Protein AF-A0A6B2UGB1-F1 (afdb_monomer_lite)

Foldseek 3Di:
DDQDADPVRDGDPPPDDDPVLQVVLQVVQVVVVFWDDDPQWIWHFQDDPPDGQDIDIGNHNDDDDPVRRVVVNVVSPVVNVVSVVVLVVLVVLQVLVQVLVQCCVPCCPPCVPVSCVSLVVSQARPVADKDKDKAADDPVCLVVVQVVLSVVVVVADGNWHWYQDPRIIIIIGGDDPPPDDD

Structure (mmCIF, N/CA/C/O backbone):
data_AF-A0A6B2UGB1-F1
#
_entry.id   AF-A0A6B2UGB1-F1
#
loop_
_atom_site.group_PDB
_atom_site.id
_atom_site.type_symbol
_atom_site.label_atom_id
_atom_site.label_alt_id
_atom_site.label_comp_id
_atom_site.label_asym_id
_atom_site.label_entity_id
_atom_site.label_seq_id
_atom_site.pdbx_PDB_ins_code
_atom_site.Cartn_x
_atom_site.Cartn_y
_atom_site.Cartn_z
_atom_site.occupancy
_atom_site.B_iso_or_equiv
_atom_site.auth_seq_id
_atom_site.auth_comp_id
_atom_site.auth_asym_id
_atom_site.auth_atom_id
_atom_site.pdbx_PDB_model_num
ATOM 1 N N . PRO A 1 1 ? -3.555 0.839 -7.986 1.00 40.84 1 PRO A N 1
ATOM 2 C CA . PRO A 1 1 ? -4.067 1.145 -9.349 1.00 40.84 1 PRO A CA 1
ATOM 3 C C . PRO A 1 1 ? -2.927 1.580 -10.287 1.00 40.84 1 PRO A C 1
ATOM 5 O O . PRO A 1 1 ? -2.003 2.244 -9.828 1.00 40.84 1 PRO A O 1
ATOM 8 N N . LEU A 1 2 ? -2.975 1.212 -11.574 1.00 40.72 2 LEU A N 1
ATOM 9 C CA . LEU A 1 2 ? -2.006 1.679 -12.576 1.00 40.72 2 LEU A CA 1
ATOM 10 C C . LEU A 1 2 ? -2.404 3.077 -13.072 1.00 40.72 2 LEU A C 1
ATOM 12 O O . LEU A 1 2 ? -3.340 3.214 -13.854 1.00 40.72 2 LEU A O 1
ATOM 16 N N . ALA A 1 3 ? -1.695 4.112 -12.623 1.00 50.69 3 ALA A N 1
ATOM 17 C CA . ALA A 1 3 ? -1.870 5.473 -13.125 1.00 50.69 3 ALA A CA 1
ATOM 18 C C . ALA A 1 3 ? -1.067 5.658 -14.423 1.00 50.69 3 ALA A C 1
ATOM 20 O O . ALA A 1 3 ? 0.139 5.899 -14.389 1.00 50.69 3 ALA A O 1
ATOM 21 N N . ALA A 1 4 ? -1.731 5.516 -15.570 1.00 53.06 4 ALA A N 1
ATOM 22 C CA . ALA A 1 4 ? -1.132 5.746 -16.879 1.00 53.06 4 ALA A CA 1
ATOM 23 C C . ALA A 1 4 ? -1.444 7.176 -17.357 1.00 53.06 4 ALA A C 1
ATOM 25 O O . ALA A 1 4 ? -2.607 7.561 -17.469 1.00 53.06 4 ALA A O 1
ATOM 26 N N . VAL A 1 5 ? -0.398 7.963 -17.617 1.00 53.81 5 VAL A N 1
ATOM 27 C CA . VAL A 1 5 ? -0.481 9.408 -17.892 1.00 53.81 5 VAL A CA 1
ATOM 28 C C . VAL A 1 5 ? -0.078 9.683 -19.342 1.00 53.81 5 VAL A C 1
ATOM 30 O O . VAL A 1 5 ? 0.957 9.203 -19.808 1.00 53.81 5 VAL A O 1
ATOM 33 N N . ARG A 1 6 ? -0.906 10.438 -20.068 1.00 51.50 6 ARG A N 1
ATOM 34 C CA . ARG A 1 6 ? -0.640 10.910 -21.436 1.00 51.50 6 ARG A CA 1
ATOM 35 C C . ARG A 1 6 ? 0.410 12.028 -21.439 1.00 51.50 6 ARG A C 1
ATOM 37 O O . ARG A 1 6 ? 0.649 12.676 -20.426 1.00 51.50 6 ARG A O 1
ATOM 44 N N . HIS A 1 7 ? 0.976 12.336 -22.608 1.00 51.94 7 HIS A N 1
ATOM 45 C CA . HIS A 1 7 ? 1.856 13.505 -22.780 1.00 51.94 7 HIS A CA 1
ATOM 46 C C . HIS A 1 7 ? 1.128 14.846 -22.512 1.00 51.94 7 HIS A C 1
ATOM 48 O O . HIS A 1 7 ? 1.761 15.845 -22.187 1.00 51.94 7 HIS A O 1
ATOM 54 N N . ASP A 1 8 ? -0.203 14.868 -22.615 1.00 51.66 8 ASP A N 1
ATOM 55 C CA . ASP A 1 8 ? -1.069 16.000 -22.246 1.00 51.66 8 ASP A CA 1
ATOM 56 C C . ASP A 1 8 ? -1.522 15.981 -20.768 1.00 51.66 8 ASP A C 1
ATOM 58 O O . ASP A 1 8 ? -2.338 16.801 -20.359 1.00 51.66 8 ASP A O 1
ATOM 62 N N . GLY A 1 9 ? -1.004 15.056 -19.950 1.00 47.69 9 GLY A N 1
ATOM 63 C CA . GLY A 1 9 ? -1.377 14.893 -18.541 1.00 47.69 9 GLY A CA 1
ATOM 64 C C . GLY A 1 9 ? -2.701 14.156 -18.307 1.00 47.69 9 GLY A C 1
ATOM 65 O O . GLY A 1 9 ? -2.980 13.770 -17.172 1.00 47.69 9 GLY A O 1
ATOM 66 N N . GLY A 1 10 ? -3.500 13.909 -19.351 1.00 41.28 10 GLY A N 1
ATOM 67 C CA . GLY A 1 10 ? -4.762 13.182 -19.240 1.00 41.28 10 GLY A CA 1
ATOM 68 C C . GLY A 1 10 ? -4.585 11.697 -18.881 1.00 41.28 10 GLY A C 1
ATOM 69 O O . GLY A 1 10 ? -3.525 11.111 -19.135 1.00 41.28 10 GLY A O 1
ATOM 70 N N . PRO A 1 11 ? -5.619 11.046 -18.319 1.00 47.09 11 PRO A N 1
ATOM 71 C CA . PRO A 1 11 ? -5.591 9.613 -18.053 1.00 47.09 11 PRO A CA 1
ATOM 72 C C . PRO A 1 11 ? -5.563 8.806 -19.360 1.00 47.09 11 PRO A C 1
ATOM 74 O O . PRO A 1 11 ? -6.315 9.073 -20.299 1.00 47.09 11 PRO A O 1
ATOM 77 N N . VAL A 1 12 ? -4.715 7.779 -19.413 1.00 49.81 12 VAL A N 1
ATOM 78 C CA . VAL A 1 12 ? -4.805 6.704 -20.411 1.00 49.81 12 VAL A CA 1
ATOM 79 C C . VAL A 1 12 ? -5.698 5.603 -19.839 1.00 49.81 12 VAL A C 1
ATOM 81 O O . VAL A 1 12 ? -5.441 5.120 -18.736 1.00 49.81 12 VAL A O 1
ATOM 84 N N . ALA A 1 13 ? -6.698 5.152 -20.599 1.00 46.62 13 ALA A N 1
ATOM 85 C CA . ALA A 1 13 ? -7.368 3.885 -20.313 1.00 46.62 13 ALA A CA 1
ATOM 86 C C . ALA A 1 13 ? -6.340 2.746 -20.437 1.00 46.62 13 ALA A C 1
ATOM 88 O O . ALA A 1 13 ? -5.831 2.469 -21.523 1.00 46.62 13 ALA A O 1
ATOM 89 N N . ALA A 1 14 ? -5.963 2.144 -19.308 1.00 51.59 14 ALA A N 1
ATOM 90 C CA . ALA A 1 14 ? -4.892 1.153 -19.231 1.00 51.59 14 ALA A CA 1
ATOM 91 C C . ALA A 1 14 ? -5.369 -0.238 -19.697 1.00 51.59 14 ALA A C 1
ATOM 93 O O . ALA A 1 14 ? -5.426 -1.178 -18.904 1.00 51.59 14 ALA A O 1
ATOM 94 N N . ASP A 1 15 ? -5.719 -0.358 -20.980 1.00 50.94 15 ASP A N 1
ATOM 95 C CA . ASP A 1 15 ? -6.280 -1.579 -21.566 1.00 50.94 15 ASP A CA 1
ATOM 96 C C . ASP A 1 15 ? -5.350 -2.796 -21.418 1.00 50.94 15 ASP A C 1
ATOM 98 O O . ASP A 1 15 ? -4.288 -2.900 -22.041 1.00 50.94 15 ASP A O 1
ATOM 102 N N . SER A 1 16 ? -5.805 -3.735 -20.583 1.00 60.06 16 SER A N 1
ATOM 103 C CA . SER A 1 16 ? -5.505 -5.174 -20.600 1.00 60.06 16 SER A CA 1
ATOM 104 C C . SER A 1 16 ? -4.044 -5.606 -20.822 1.00 60.06 16 SER A C 1
ATOM 106 O O . SER A 1 16 ? -3.783 -6.604 -21.496 1.00 60.06 16 SER A O 1
ATOM 108 N N . MET A 1 17 ? -3.065 -4.916 -20.233 1.00 67.44 17 MET A N 1
ATOM 109 C CA . MET A 1 17 ? -1.709 -5.468 -20.116 1.00 67.44 17 MET A CA 1
ATOM 110 C C . MET A 1 17 ? -1.677 -6.564 -19.037 1.00 67.44 17 MET A C 1
ATOM 112 O O . MET A 1 17 ? -1.865 -6.269 -17.859 1.00 67.44 17 MET A O 1
ATOM 116 N N . ASP A 1 18 ? -1.422 -7.820 -19.436 1.00 83.19 18 ASP A N 1
ATOM 117 C CA . ASP A 1 18 ? -1.340 -8.978 -18.526 1.00 83.19 18 ASP A CA 1
ATOM 118 C C . ASP A 1 18 ? -0.364 -8.699 -17.368 1.00 83.19 18 ASP A C 1
ATOM 120 O O . ASP A 1 18 ? 0.818 -8.403 -17.577 1.00 83.19 18 ASP A O 1
ATOM 124 N N . ALA A 1 19 ? -0.860 -8.825 -16.135 1.00 81.88 19 ALA A N 1
ATOM 125 C CA . ALA A 1 19 ? -0.087 -8.606 -14.919 1.00 81.88 19 ALA A CA 1
ATOM 126 C C . ALA A 1 19 ? 1.173 -9.491 -14.847 1.00 81.88 19 ALA A C 1
ATOM 128 O O . ALA A 1 19 ? 2.212 -9.035 -14.374 1.00 81.88 19 ALA A O 1
ATOM 129 N N . ARG A 1 20 ? 1.133 -10.723 -15.372 1.00 86.06 20 ARG A N 1
ATOM 130 C CA . ARG A 1 20 ? 2.297 -11.626 -15.430 1.00 86.06 20 ARG A CA 1
ATOM 131 C C . ARG A 1 20 ? 3.342 -11.141 -16.428 1.00 86.06 20 ARG A C 1
ATOM 133 O O . ARG A 1 20 ? 4.533 -11.221 -16.143 1.00 86.06 20 ARG A O 1
ATOM 140 N N . TRP A 1 21 ? 2.910 -10.607 -17.574 1.00 89.12 21 TRP A N 1
ATOM 141 C CA . TRP A 1 21 ? 3.810 -9.997 -18.559 1.00 89.12 21 TRP A CA 1
ATOM 142 C C . TRP A 1 21 ? 4.501 -8.763 -17.970 1.00 89.12 21 TRP A C 1
ATOM 144 O O . TRP A 1 21 ? 5.712 -8.604 -18.118 1.00 89.12 21 TRP A O 1
ATOM 154 N N . LEU A 1 22 ? 3.740 -7.933 -17.246 1.00 89.81 22 LEU A N 1
ATOM 155 C CA . LEU A 1 22 ? 4.253 -6.777 -16.512 1.00 89.81 22 LEU A CA 1
ATOM 156 C C . LEU A 1 22 ? 5.304 -7.185 -15.473 1.00 89.81 22 LEU A C 1
ATOM 158 O O . LEU A 1 22 ? 6.406 -6.640 -15.487 1.00 89.81 22 LEU A O 1
ATOM 162 N N . VAL A 1 23 ? 4.993 -8.161 -14.615 1.00 90.12 23 VAL A N 1
ATOM 163 C CA . VAL A 1 23 ? 5.916 -8.665 -13.582 1.00 90.12 23 VAL A CA 1
ATOM 164 C C . VAL A 1 23 ? 7.185 -9.256 -14.203 1.00 90.12 23 VAL A C 1
ATOM 166 O O . VAL A 1 23 ? 8.279 -8.907 -13.769 1.00 90.12 23 VAL A O 1
ATOM 169 N N . ALA A 1 24 ? 7.071 -10.075 -15.253 1.00 92.31 24 ALA A N 1
ATOM 170 C CA . ALA A 1 24 ? 8.232 -10.660 -15.927 1.00 92.31 24 ALA A CA 1
ATOM 171 C C . ALA A 1 24 ? 9.147 -9.594 -16.562 1.00 92.31 24 ALA A C 1
ATOM 173 O O . ALA A 1 24 ? 10.366 -9.663 -16.427 1.00 92.31 24 ALA A O 1
ATOM 174 N N . ALA A 1 25 ? 8.576 -8.574 -17.213 1.00 93.44 25 ALA A N 1
ATOM 175 C CA . ALA A 1 25 ? 9.357 -7.489 -17.811 1.00 93.44 25 ALA A CA 1
ATOM 176 C C . ALA A 1 25 ? 9.954 -6.528 -16.760 1.00 93.44 25 ALA A C 1
ATOM 178 O O . ALA A 1 25 ? 11.015 -5.939 -16.978 1.00 93.44 25 ALA A O 1
ATOM 179 N N . ALA A 1 26 ? 9.304 -6.380 -15.602 1.00 94.06 26 ALA A N 1
ATOM 180 C CA . ALA A 1 26 ? 9.869 -5.667 -14.461 1.00 94.06 26 ALA A CA 1
ATOM 181 C C . ALA A 1 26 ? 11.034 -6.439 -13.821 1.00 94.06 26 ALA A C 1
ATOM 183 O O . ALA A 1 26 ? 12.017 -5.819 -13.423 1.00 94.06 26 ALA A O 1
ATOM 184 N N . ASP A 1 27 ? 10.977 -7.772 -13.767 1.00 95.12 27 ASP A N 1
ATOM 185 C CA . ASP A 1 27 ? 12.090 -8.584 -13.266 1.00 95.12 27 ASP A CA 1
ATOM 186 C C . ASP A 1 27 ? 13.302 -8.576 -14.216 1.00 95.12 27 ASP A C 1
ATOM 188 O O . ASP A 1 27 ? 14.447 -8.459 -13.777 1.00 95.12 27 ASP A O 1
ATOM 192 N N . GLU A 1 28 ? 13.052 -8.577 -15.528 1.00 95.25 28 GLU A N 1
ATOM 193 C CA . GLU A 1 28 ? 14.068 -8.340 -16.562 1.00 95.25 28 GLU A CA 1
ATOM 194 C C . GLU A 1 28 ? 14.751 -6.969 -16.359 1.00 95.25 28 GLU A C 1
ATOM 196 O O . GLU A 1 28 ? 15.979 -6.883 -16.296 1.00 95.25 28 GLU A O 1
ATOM 201 N N . SER A 1 29 ? 13.964 -5.903 -16.150 1.00 95.69 29 SER A N 1
ATOM 202 C CA . SER A 1 29 ? 14.467 -4.554 -15.841 1.00 95.69 29 SER A CA 1
ATOM 203 C C . SER A 1 29 ? 15.262 -4.489 -14.529 1.00 95.69 29 SER A C 1
ATOM 205 O O . SER A 1 29 ? 16.337 -3.882 -14.491 1.00 95.69 29 SER A O 1
ATOM 207 N N . ARG A 1 30 ? 14.774 -5.146 -13.467 1.00 94.56 30 ARG A N 1
ATOM 208 C CA . ARG A 1 30 ? 15.436 -5.260 -12.156 1.00 94.56 30 ARG A CA 1
ATOM 209 C C . ARG A 1 30 ? 16.792 -5.951 -12.279 1.00 94.56 30 ARG A C 1
ATOM 211 O O . ARG A 1 30 ? 17.793 -5.425 -11.798 1.00 94.56 30 ARG A O 1
ATOM 218 N N . THR A 1 31 ? 16.827 -7.095 -12.957 1.00 95.50 31 THR A N 1
ATOM 219 C CA . THR A 1 31 ? 18.035 -7.909 -13.148 1.00 95.50 31 THR A CA 1
ATOM 220 C C . THR A 1 31 ? 19.070 -7.175 -14.001 1.00 95.50 31 THR A C 1
ATOM 222 O O . THR A 1 31 ? 20.247 -7.129 -13.644 1.00 95.50 31 THR A O 1
ATOM 225 N N . ALA A 1 32 ? 18.634 -6.519 -15.080 1.00 94.25 32 ALA A N 1
ATOM 226 C CA . ALA A 1 32 ? 19.498 -5.714 -15.941 1.00 94.25 32 ALA A CA 1
ATOM 227 C C . ALA A 1 32 ? 19.880 -4.339 -15.342 1.00 94.25 32 ALA A C 1
ATOM 229 O O . ALA A 1 32 ? 20.737 -3.653 -15.902 1.00 94.25 32 ALA A O 1
ATOM 230 N N . LYS A 1 33 ? 19.254 -3.929 -14.225 1.00 92.81 33 LYS A N 1
ATOM 231 C CA . LYS A 1 33 ? 19.427 -2.632 -13.533 1.00 92.81 33 LYS A CA 1
ATOM 232 C C . LYS A 1 33 ? 19.238 -1.408 -14.444 1.00 92.81 33 LYS A C 1
ATOM 234 O O . LYS A 1 33 ? 19.924 -0.399 -14.294 1.00 92.81 33 LYS A O 1
ATOM 239 N N . ARG A 1 34 ? 18.325 -1.512 -15.414 1.00 94.31 34 ARG A N 1
ATOM 240 C CA . ARG A 1 34 ? 18.084 -0.514 -16.473 1.00 94.31 34 ARG A CA 1
ATOM 241 C C . ARG A 1 34 ? 16.671 -0.634 -17.041 1.00 94.31 34 ARG A C 1
ATOM 243 O O . ARG A 1 34 ? 15.996 -1.640 -16.817 1.00 94.31 34 ARG A O 1
ATOM 250 N N . ALA A 1 35 ? 16.246 0.337 -17.842 1.00 95.12 35 ALA A N 1
ATOM 251 C CA . ALA A 1 35 ? 15.037 0.183 -18.643 1.00 95.12 35 ALA A CA 1
ATOM 252 C C . ALA A 1 35 ? 15.278 -0.788 -19.816 1.00 95.12 35 ALA A C 1
ATOM 254 O O . ALA A 1 35 ? 16.320 -0.722 -20.480 1.00 95.12 35 ALA A O 1
ATOM 255 N N . VAL A 1 36 ? 14.309 -1.669 -20.082 1.00 94.75 36 VAL A N 1
ATOM 256 C CA . VAL A 1 36 ? 14.390 -2.730 -21.107 1.00 94.75 36 VAL A CA 1
ATOM 257 C C . VAL A 1 36 ? 13.274 -2.605 -22.158 1.00 94.75 36 VAL A C 1
ATOM 259 O O . VAL A 1 36 ? 12.148 -2.233 -21.810 1.00 94.75 36 VAL A O 1
ATOM 262 N N . PRO A 1 37 ? 13.548 -2.892 -23.446 1.00 92.81 37 PRO A N 1
ATOM 263 C CA . PRO A 1 37 ? 12.541 -2.868 -24.501 1.00 92.81 37 PRO A CA 1
ATOM 264 C C . PRO A 1 37 ? 11.755 -4.188 -24.546 1.00 92.81 37 PRO A C 1
ATOM 266 O O . PRO A 1 37 ? 12.308 -5.246 -24.835 1.00 92.81 37 PRO A O 1
ATOM 269 N N . ARG A 1 38 ? 10.436 -4.136 -24.334 1.00 88.50 38 ARG A N 1
ATOM 270 C CA . ARG A 1 38 ? 9.559 -5.316 -24.346 1.00 88.50 38 ARG A CA 1
ATOM 271 C C . ARG A 1 38 ? 8.273 -5.035 -25.121 1.00 88.50 38 ARG A C 1
ATOM 273 O O . ARG A 1 38 ? 7.487 -4.171 -24.750 1.00 88.50 38 ARG A O 1
ATOM 280 N N . GLY A 1 39 ? 8.037 -5.773 -26.210 1.00 84.25 39 GLY A N 1
ATOM 281 C CA . GLY A 1 39 ? 6.765 -5.734 -26.953 1.00 84.25 39 GLY A CA 1
ATOM 282 C C . GLY A 1 39 ? 6.363 -4.347 -27.481 1.00 84.25 39 GLY A C 1
ATOM 283 O O . GLY A 1 39 ? 5.206 -3.954 -27.341 1.00 84.25 39 GLY A O 1
ATOM 284 N N . GLY A 1 40 ? 7.316 -3.583 -28.032 1.00 86.12 40 GLY A N 1
ATOM 285 C CA . GLY A 1 40 ? 7.075 -2.225 -28.547 1.00 86.12 40 GLY A CA 1
ATOM 286 C C . GLY A 1 40 ? 6.855 -1.1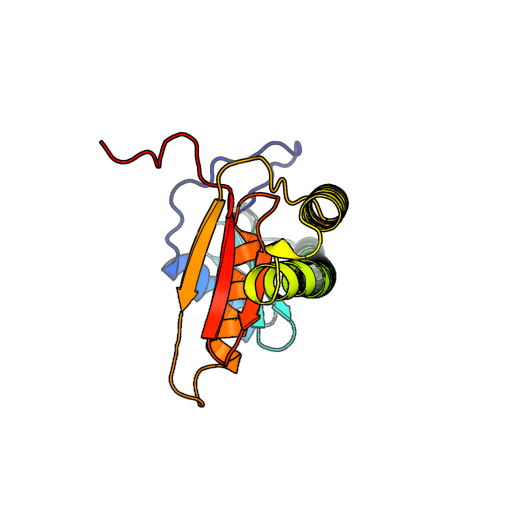55 -27.467 1.00 86.12 40 GLY A C 1
ATOM 287 O O . GLY A 1 40 ? 6.294 -0.099 -27.762 1.00 86.12 40 GLY A O 1
ATOM 288 N N . ARG A 1 41 ? 7.263 -1.445 -26.227 1.00 90.75 41 ARG A N 1
ATOM 289 C CA . ARG A 1 41 ? 7.243 -0.561 -25.054 1.00 90.75 41 ARG A CA 1
ATOM 290 C C . ARG A 1 41 ? 8.605 -0.605 -24.361 1.00 90.75 41 ARG A C 1
ATOM 292 O O . ARG A 1 41 ? 9.366 -1.550 -24.560 1.00 90.75 41 ARG A O 1
ATOM 299 N N . TRP A 1 42 ? 8.877 0.369 -23.503 1.00 93.88 42 TRP A N 1
ATOM 300 C CA . TRP A 1 42 ? 10.019 0.365 -22.589 1.00 93.88 42 TRP A CA 1
ATOM 301 C C . TRP A 1 42 ? 9.538 0.225 -21.147 1.00 93.88 42 TRP A C 1
ATOM 303 O O . TRP A 1 42 ? 8.612 0.921 -20.732 1.00 93.88 42 TRP A O 1
ATOM 313 N N . ILE A 1 43 ? 10.159 -0.686 -20.401 1.00 95.06 43 ILE A N 1
ATOM 314 C CA . ILE A 1 43 ? 9.774 -1.058 -19.037 1.00 95.06 43 ILE A CA 1
ATOM 315 C C . ILE A 1 43 ? 10.901 -0.677 -18.082 1.00 95.06 43 ILE A C 1
ATOM 317 O O . ILE A 1 43 ? 12.055 -1.029 -18.326 1.00 95.06 43 ILE A O 1
ATOM 321 N N . CYS A 1 44 ? 10.568 0.032 -17.005 1.00 96.12 44 CYS A N 1
ATOM 322 C CA . CYS A 1 44 ? 11.479 0.332 -15.903 1.00 96.12 44 CYS A CA 1
ATOM 323 C C . CYS A 1 44 ? 10.854 -0.134 -14.584 1.00 96.12 44 CYS A C 1
ATOM 325 O O . CYS A 1 44 ? 9.767 0.316 -14.213 1.00 96.12 44 CYS A O 1
ATOM 327 N N . ALA A 1 45 ? 11.539 -1.021 -13.865 1.00 96.25 45 ALA A N 1
ATOM 328 C CA . ALA A 1 45 ? 11.184 -1.356 -12.492 1.00 96.25 45 ALA A CA 1
ATOM 329 C C . ALA A 1 45 ? 11.474 -0.164 -11.565 1.00 96.25 45 ALA A C 1
ATOM 331 O O . ALA A 1 45 ? 12.553 0.425 -11.625 1.00 96.25 45 ALA A O 1
ATOM 332 N N . VAL A 1 46 ? 10.521 0.183 -10.700 1.00 95.44 46 VAL A N 1
ATOM 333 C CA . VAL A 1 46 ? 10.686 1.206 -9.660 1.00 95.44 46 VAL A CA 1
ATOM 334 C C . VAL A 1 46 ? 10.901 0.489 -8.334 1.00 95.44 46 VAL A C 1
ATOM 336 O O . VAL A 1 46 ? 9.996 -0.180 -7.834 1.00 95.44 46 VAL A O 1
ATOM 339 N N . LEU A 1 47 ? 12.114 0.594 -7.789 1.00 91.12 47 LEU A N 1
ATOM 340 C CA . LEU A 1 47 ? 12.586 -0.226 -6.672 1.00 91.12 47 LEU A CA 1
ATOM 341 C C . LEU A 1 47 ? 12.912 0.610 -5.429 1.00 91.12 47 LEU A C 1
ATOM 343 O O . LEU A 1 47 ? 13.437 1.717 -5.537 1.00 91.12 47 LEU A O 1
ATOM 347 N N . ALA A 1 48 ? 12.697 0.020 -4.255 1.00 85.81 48 ALA A N 1
ATOM 348 C CA . ALA A 1 48 ? 13.264 0.452 -2.981 1.00 85.81 48 ALA A CA 1
ATOM 349 C C . ALA A 1 48 ? 14.092 -0.692 -2.382 1.00 85.81 48 ALA A C 1
ATOM 351 O O . ALA A 1 48 ? 13.557 -1.647 -1.819 1.00 85.81 48 ALA A O 1
ATOM 352 N N . GLY A 1 49 ? 15.414 -0.633 -2.558 1.00 85.19 49 GLY A N 1
ATOM 353 C CA . GLY A 1 49 ? 16.295 -1.756 -2.237 1.00 85.19 49 GLY A CA 1
ATOM 354 C C . GLY A 1 49 ? 15.958 -2.976 -3.101 1.00 85.19 49 GLY A C 1
ATOM 355 O O . GLY A 1 49 ? 16.311 -3.009 -4.276 1.00 85.19 49 GLY A O 1
ATOM 356 N N . GLN A 1 50 ? 15.266 -3.959 -2.518 1.00 84.06 50 GLN A N 1
ATOM 357 C CA . GLN A 1 50 ? 14.760 -5.152 -3.215 1.00 84.06 50 GLN A CA 1
ATOM 358 C C . GLN A 1 50 ? 13.236 -5.136 -3.448 1.00 84.06 50 GLN A C 1
ATOM 360 O O . GLN A 1 50 ? 12.727 -5.977 -4.190 1.00 84.06 50 GLN A O 1
ATOM 365 N N . GLU A 1 51 ? 12.498 -4.205 -2.832 1.00 87.31 51 GLU A N 1
ATOM 366 C CA . GLU A 1 51 ? 11.040 -4.116 -2.956 1.00 87.31 51 GLU A CA 1
ATOM 367 C C . GLU A 1 51 ? 10.643 -3.433 -4.275 1.00 87.31 51 GLU A C 1
ATOM 369 O O . GLU A 1 51 ? 11.099 -2.330 -4.576 1.00 87.31 51 GLU A O 1
ATOM 374 N N . LEU A 1 52 ? 9.779 -4.083 -5.063 1.00 90.31 52 LEU A N 1
ATOM 375 C CA . LEU A 1 52 ? 9.185 -3.506 -6.271 1.00 90.31 52 LEU A CA 1
ATOM 376 C C . LEU A 1 52 ? 7.992 -2.631 -5.874 1.00 90.31 52 LEU A C 1
ATOM 378 O O . LEU A 1 52 ? 6.946 -3.145 -5.485 1.00 90.31 52 LEU A O 1
ATOM 382 N N . LEU A 1 53 ? 8.151 -1.312 -5.983 1.00 88.38 53 LEU A N 1
ATOM 383 C CA . LEU A 1 53 ? 7.113 -0.337 -5.640 1.00 88.38 53 LEU A CA 1
ATOM 384 C C . LEU A 1 53 ? 6.137 -0.105 -6.798 1.00 88.38 53 LEU A C 1
ATOM 386 O O . LEU A 1 53 ? 4.932 0.005 -6.581 1.00 88.38 53 LEU A O 1
ATOM 390 N N . ALA A 1 54 ? 6.651 -0.021 -8.027 1.00 91.12 54 ALA A N 1
ATOM 391 C CA . ALA A 1 54 ? 5.852 0.188 -9.232 1.00 91.12 54 ALA A CA 1
ATOM 392 C C . ALA A 1 54 ? 6.570 -0.318 -10.493 1.00 91.12 54 ALA A C 1
ATOM 394 O O . ALA A 1 54 ? 7.758 -0.645 -10.480 1.00 91.12 54 ALA A O 1
ATOM 395 N N . ILE A 1 55 ? 5.839 -0.343 -11.607 1.00 94.31 55 ILE A N 1
ATOM 396 C CA . ILE A 1 55 ? 6.366 -0.651 -12.938 1.00 94.31 55 ILE A CA 1
ATOM 397 C C . ILE A 1 55 ? 6.020 0.531 -13.842 1.00 94.31 55 ILE A C 1
ATOM 399 O O . ILE A 1 55 ? 4.844 0.819 -14.061 1.00 94.31 55 ILE A O 1
ATOM 403 N N . MET A 1 56 ? 7.032 1.224 -14.360 1.00 93.81 56 MET A N 1
ATOM 404 C CA . MET A 1 56 ? 6.844 2.315 -15.316 1.00 93.81 56 MET A CA 1
ATOM 405 C C . MET A 1 56 ? 6.906 1.787 -16.748 1.00 93.81 56 MET A C 1
ATOM 407 O O . MET A 1 56 ? 7.791 1.007 -17.100 1.00 93.81 56 MET A O 1
ATOM 411 N N . VAL A 1 57 ? 5.955 2.231 -17.575 1.00 92.62 57 VAL A N 1
ATOM 412 C CA . VAL A 1 57 ? 5.732 1.734 -18.940 1.00 92.62 57 VAL A CA 1
ATOM 413 C C . VAL A 1 57 ? 5.681 2.907 -19.916 1.00 92.62 57 VAL A C 1
ATOM 415 O O . VAL A 1 57 ? 4.703 3.653 -19.952 1.00 92.62 57 VAL A O 1
ATOM 418 N N . LEU A 1 58 ? 6.710 3.048 -20.749 1.00 90.94 58 LEU A N 1
ATOM 419 C CA . LEU A 1 58 ? 6.764 4.053 -21.809 1.00 90.94 58 LEU A CA 1
ATOM 420 C C . LEU A 1 58 ? 6.370 3.434 -23.157 1.00 90.94 58 LEU A C 1
ATOM 422 O O . LEU A 1 58 ? 7.035 2.540 -23.683 1.00 90.94 58 LEU A O 1
ATOM 426 N N . HIS A 1 59 ? 5.277 3.927 -23.736 1.00 88.12 59 HIS A N 1
ATOM 427 C CA . HIS A 1 59 ? 4.723 3.443 -25.001 1.00 88.12 59 HIS A CA 1
ATOM 428 C C . HIS A 1 59 ? 5.445 4.064 -26.213 1.00 88.12 59 HIS A C 1
ATOM 430 O O . HIS A 1 59 ? 4.926 4.962 -26.870 1.00 88.12 59 HIS A O 1
ATOM 436 N N . ARG A 1 60 ? 6.653 3.573 -26.524 1.00 82.88 60 ARG A N 1
ATOM 437 C CA . ARG A 1 60 ? 7.448 3.974 -27.701 1.00 82.88 60 ARG A CA 1
ATOM 438 C C . ARG A 1 60 ? 7.941 2.730 -28.448 1.00 82.88 60 ARG A C 1
ATOM 440 O O . ARG A 1 60 ? 8.707 1.947 -27.894 1.00 82.88 60 ARG A O 1
ATOM 447 N N . ARG A 1 61 ? 7.510 2.569 -29.709 1.00 74.19 61 ARG A N 1
ATOM 448 C CA . ARG A 1 61 ? 7.930 1.459 -30.594 1.00 74.19 61 ARG A CA 1
ATOM 449 C C . ARG A 1 61 ? 9.362 1.614 -31.114 1.00 74.19 61 ARG A C 1
ATOM 451 O O . ARG A 1 61 ? 10.026 0.614 -31.353 1.00 74.19 61 ARG A O 1
ATOM 458 N N . ALA A 1 62 ? 9.818 2.852 -31.301 1.00 83.56 62 ALA A N 1
ATOM 459 C CA . ALA A 1 62 ? 11.207 3.144 -31.636 1.00 83.56 62 ALA A CA 1
ATOM 460 C C . ALA A 1 62 ? 12.132 2.873 -30.429 1.00 83.56 62 ALA A C 1
ATOM 462 O O . ALA A 1 62 ? 11.686 2.991 -29.280 1.00 83.56 62 ALA A O 1
ATOM 463 N N . PRO A 1 63 ? 13.422 2.568 -30.653 1.00 85.19 63 PRO A N 1
ATOM 464 C CA . PRO A 1 63 ? 14.412 2.577 -29.584 1.00 85.19 63 PRO A CA 1
ATOM 465 C C . PRO A 1 63 ? 14.428 3.919 -28.834 1.00 85.19 63 PRO A C 1
ATOM 467 O O . PRO A 1 63 ? 14.168 4.976 -29.418 1.00 85.19 63 PRO A O 1
ATOM 470 N N . LEU A 1 64 ? 14.736 3.877 -27.536 1.00 87.62 64 LEU A N 1
ATOM 471 C CA . LEU A 1 64 ? 15.178 5.064 -26.811 1.00 87.62 64 LEU A CA 1
ATOM 472 C C . LEU A 1 64 ? 16.647 5.304 -27.136 1.00 87.62 64 LEU A C 1
ATOM 474 O O . LEU A 1 64 ? 17.454 4.373 -27.093 1.00 87.62 64 LEU A O 1
ATOM 478 N N . GLU A 1 65 ? 16.988 6.559 -27.396 1.00 91.19 65 GLU A N 1
ATOM 479 C CA . GLU A 1 65 ? 18.376 6.989 -27.355 1.00 91.19 65 GLU A CA 1
ATOM 480 C C . GLU A 1 65 ? 18.923 6.873 -25.931 1.00 91.19 65 GLU A C 1
ATOM 482 O O . GLU A 1 65 ? 18.192 6.829 -24.937 1.00 91.19 65 GLU A O 1
ATOM 487 N N . ASP A 1 66 ? 20.243 6.828 -25.819 1.00 91.25 66 ASP A N 1
ATOM 488 C CA . ASP A 1 66 ? 20.905 6.554 -24.551 1.00 91.25 66 ASP A CA 1
ATOM 489 C C . ASP A 1 66 ? 20.681 7.680 -23.516 1.00 91.25 66 ASP A C 1
ATOM 491 O O . ASP A 1 66 ? 20.681 7.430 -22.310 1.00 91.25 66 ASP A O 1
ATOM 495 N N . ALA A 1 67 ? 20.422 8.910 -23.981 1.00 93.50 67 ALA A N 1
ATOM 496 C CA . ALA A 1 67 ? 19.980 10.035 -23.156 1.00 93.50 67 ALA A CA 1
ATOM 497 C C . ALA A 1 67 ? 18.530 9.863 -22.664 1.00 93.50 67 ALA A C 1
ATOM 499 O O . ALA A 1 67 ? 18.302 9.887 -21.453 1.00 93.50 67 ALA A O 1
ATOM 500 N N . ASP A 1 68 ? 17.581 9.608 -23.574 1.00 92.38 68 ASP A N 1
ATOM 501 C CA . ASP A 1 68 ? 16.166 9.361 -23.257 1.00 92.38 68 ASP A CA 1
ATOM 502 C C . ASP A 1 68 ? 15.996 8.206 -22.262 1.00 92.38 68 ASP A C 1
ATOM 504 O O . ASP A 1 68 ? 15.225 8.300 -21.305 1.00 92.38 68 ASP A O 1
ATOM 508 N N . ARG A 1 69 ? 16.745 7.111 -22.454 1.00 93.06 69 ARG A N 1
ATOM 509 C CA . ARG A 1 69 ? 16.688 5.950 -21.561 1.00 93.06 69 ARG A CA 1
ATOM 510 C C . ARG A 1 69 ? 17.171 6.304 -20.155 1.00 93.06 69 ARG A C 1
ATOM 512 O O . ARG A 1 69 ? 16.476 5.989 -19.194 1.00 93.06 69 ARG A O 1
ATOM 519 N N . ARG A 1 70 ? 18.293 7.027 -20.031 1.00 94.56 70 ARG A N 1
ATOM 520 C CA . ARG A 1 70 ? 18.789 7.521 -18.733 1.00 94.56 70 ARG A CA 1
ATOM 521 C C . ARG A 1 70 ? 17.820 8.501 -18.070 1.00 94.56 70 ARG A C 1
ATOM 523 O O . ARG A 1 70 ? 17.742 8.531 -16.844 1.00 94.56 70 ARG A O 1
ATOM 530 N N . LEU A 1 71 ? 17.073 9.293 -18.842 1.00 95.06 71 LEU A N 1
ATOM 531 C CA . LEU A 1 71 ? 16.027 10.170 -18.310 1.00 95.06 71 LEU A CA 1
ATOM 532 C C . LEU A 1 71 ? 14.830 9.366 -17.777 1.00 95.06 71 LEU A C 1
ATOM 534 O O . LEU A 1 71 ? 14.368 9.634 -16.670 1.00 95.06 71 LEU A O 1
ATOM 538 N N . PHE A 1 72 ? 14.377 8.344 -18.507 1.00 94.62 72 PHE A N 1
ATOM 539 C CA . PHE A 1 72 ? 13.305 7.441 -18.069 1.00 94.62 72 PHE A CA 1
ATOM 540 C C . PHE A 1 72 ? 13.702 6.627 -16.821 1.00 94.62 72 PHE A C 1
ATOM 542 O O . PHE A 1 72 ? 12.918 6.514 -15.881 1.00 94.62 72 PHE A O 1
ATOM 549 N N . GLU A 1 73 ? 14.947 6.147 -16.759 1.00 94.88 73 GLU A N 1
ATOM 550 C CA . GLU A 1 73 ? 15.529 5.476 -15.585 1.00 94.88 73 GLU A CA 1
ATOM 551 C C . GLU A 1 73 ? 15.585 6.414 -14.362 1.00 94.88 73 GLU A C 1
ATOM 553 O O . GLU A 1 73 ? 15.180 6.033 -13.263 1.00 94.88 73 GLU A O 1
ATOM 558 N N . ARG A 1 74 ? 16.006 7.676 -14.547 1.00 95.94 74 ARG A N 1
ATOM 559 C CA . ARG A 1 74 ? 15.987 8.707 -13.490 1.00 95.94 74 ARG A CA 1
ATOM 560 C C . ARG A 1 74 ? 14.573 9.041 -13.018 1.00 95.94 74 ARG A C 1
ATOM 562 O O . ARG A 1 74 ? 14.371 9.198 -11.817 1.00 95.94 74 ARG A O 1
ATOM 569 N N . ALA A 1 75 ? 13.602 9.121 -13.929 1.00 94.81 75 ALA A N 1
ATOM 570 C CA . ALA A 1 75 ? 12.199 9.299 -13.567 1.00 94.81 75 ALA A CA 1
ATOM 571 C C . ALA A 1 75 ? 11.710 8.132 -12.689 1.00 94.81 75 ALA A C 1
ATOM 573 O O . ALA A 1 75 ? 11.087 8.379 -11.662 1.00 94.81 75 ALA A O 1
ATOM 574 N N . GLY A 1 76 ? 12.102 6.892 -13.012 1.00 92.94 76 GLY A N 1
ATOM 575 C CA . GLY A 1 76 ? 11.874 5.717 -12.165 1.00 92.94 76 GLY A CA 1
ATOM 576 C C . GLY A 1 76 ? 12.408 5.873 -10.738 1.00 92.94 76 GLY A C 1
ATOM 577 O O . GLY A 1 76 ? 11.673 5.637 -9.780 1.00 92.94 76 GLY A O 1
ATOM 578 N N . VAL A 1 77 ? 13.650 6.342 -10.576 1.00 93.81 77 VAL A N 1
ATOM 579 C CA . VAL A 1 77 ? 14.236 6.611 -9.247 1.00 93.81 77 VAL A CA 1
ATOM 580 C C . VAL A 1 77 ? 13.447 7.685 -8.487 1.00 93.81 77 VAL A C 1
ATOM 582 O O . VAL A 1 77 ? 13.115 7.486 -7.319 1.00 93.81 77 VAL A O 1
ATOM 585 N N . VAL A 1 78 ? 13.093 8.799 -9.139 1.00 95.06 78 VAL A N 1
ATOM 586 C CA . VAL A 1 78 ? 12.311 9.884 -8.514 1.00 95.06 78 VAL A CA 1
ATOM 587 C C . VAL A 1 78 ? 10.913 9.405 -8.105 1.00 95.06 78 VAL A C 1
ATOM 589 O O . VAL A 1 78 ? 10.475 9.688 -6.990 1.00 95.06 78 VAL A O 1
ATOM 592 N N . THR A 1 79 ? 10.230 8.622 -8.945 1.00 93.94 79 THR A N 1
ATOM 593 C CA . THR A 1 79 ? 8.945 7.997 -8.599 1.00 93.94 79 THR A CA 1
ATOM 594 C C . THR A 1 79 ? 9.080 7.066 -7.393 1.00 93.94 79 THR A C 1
ATOM 596 O O . THR A 1 79 ? 8.236 7.123 -6.501 1.00 93.94 79 THR A O 1
ATOM 599 N N . GLY A 1 80 ? 10.154 6.273 -7.303 1.00 92.19 80 GLY A N 1
ATOM 600 C CA . GLY A 1 80 ? 10.426 5.416 -6.143 1.00 92.19 80 GLY A CA 1
ATOM 601 C C . GLY A 1 80 ? 10.580 6.206 -4.842 1.00 92.19 80 GLY A C 1
ATOM 602 O O . GLY A 1 80 ? 9.933 5.884 -3.847 1.00 92.19 80 GLY A O 1
ATOM 603 N N . LEU A 1 81 ? 11.358 7.292 -4.864 1.00 93.75 81 LEU A N 1
ATOM 604 C CA . LEU A 1 81 ? 11.533 8.188 -3.713 1.00 93.75 81 LEU A CA 1
ATOM 605 C C . LEU A 1 81 ? 10.213 8.853 -3.285 1.00 93.75 81 LEU A C 1
ATOM 607 O O . LEU A 1 81 ? 9.905 8.906 -2.095 1.00 93.75 81 LEU A O 1
ATOM 611 N N . LEU A 1 82 ? 9.396 9.309 -4.242 1.00 92.25 82 LEU A N 1
ATOM 612 C CA . LEU A 1 82 ? 8.078 9.889 -3.961 1.00 92.25 82 LEU A CA 1
ATOM 613 C C . LEU A 1 82 ? 7.089 8.859 -3.393 1.00 92.25 82 LEU A C 1
ATOM 615 O O . LEU A 1 82 ? 6.268 9.205 -2.544 1.00 92.25 82 LEU A O 1
ATOM 619 N N . MET A 1 83 ? 7.161 7.599 -3.831 1.00 90.50 83 MET A N 1
ATOM 620 C CA . MET A 1 83 ? 6.345 6.513 -3.279 1.00 90.50 83 MET A CA 1
ATOM 621 C C . MET A 1 83 ? 6.778 6.129 -1.860 1.00 90.50 83 MET A C 1
ATOM 623 O O . MET A 1 83 ? 5.908 5.936 -1.014 1.00 90.50 83 MET A O 1
ATOM 627 N N . LEU A 1 84 ? 8.084 6.094 -1.568 1.00 89.06 84 LEU A N 1
ATOM 628 C CA . LEU A 1 84 ? 8.590 5.907 -0.203 1.00 89.06 84 LEU A CA 1
ATOM 629 C C . LEU A 1 84 ? 8.130 7.029 0.733 1.00 89.06 84 LEU A C 1
ATOM 631 O O . LEU A 1 84 ? 7.579 6.745 1.791 1.00 89.06 84 LEU A O 1
ATOM 635 N N . LEU A 1 85 ? 8.275 8.294 0.322 1.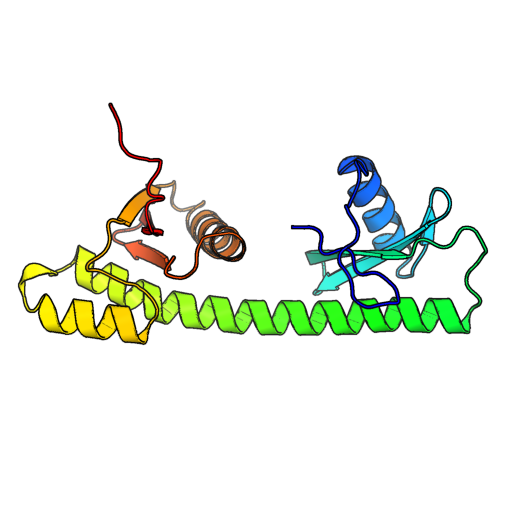00 91.12 85 LEU A N 1
ATOM 636 C CA . LEU A 1 85 ? 7.840 9.441 1.124 1.00 91.12 85 LEU A CA 1
ATOM 637 C C . LEU A 1 85 ? 6.337 9.380 1.441 1.00 91.12 85 LEU A C 1
ATOM 639 O O . LEU A 1 85 ? 5.941 9.520 2.596 1.00 91.12 85 LEU A O 1
ATOM 643 N N . ARG A 1 86 ? 5.497 9.112 0.431 1.00 87.56 86 ARG A N 1
ATOM 644 C CA . ARG A 1 86 ? 4.044 8.935 0.615 1.00 87.56 86 ARG A CA 1
ATOM 645 C C . ARG A 1 86 ? 3.715 7.764 1.537 1.00 87.56 86 ARG A C 1
ATOM 647 O O . ARG A 1 86 ? 2.780 7.868 2.325 1.00 87.56 86 ARG A O 1
ATOM 654 N N . ARG A 1 87 ? 4.482 6.673 1.460 1.00 87.00 87 ARG A N 1
ATOM 655 C CA . ARG A 1 87 ? 4.322 5.512 2.336 1.00 87.00 87 ARG A CA 1
ATOM 656 C C . ARG A 1 87 ? 4.615 5.862 3.795 1.00 87.00 87 ARG A C 1
ATOM 658 O O . ARG A 1 87 ? 3.750 5.625 4.626 1.00 87.00 87 ARG A O 1
ATOM 665 N N . THR A 1 88 ? 5.743 6.504 4.093 1.00 88.38 88 THR A N 1
ATOM 666 C CA . THR A 1 88 ? 6.097 6.909 5.467 1.00 88.38 88 THR A CA 1
ATOM 667 C C . THR A 1 88 ? 5.114 7.927 6.059 1.00 88.38 88 THR A C 1
ATOM 669 O O . THR A 1 88 ? 4.794 7.851 7.246 1.00 88.38 88 THR A O 1
ATOM 672 N N . VAL A 1 89 ? 4.582 8.850 5.246 1.00 89.19 89 VAL A N 1
ATOM 673 C CA . VAL A 1 89 ? 3.507 9.764 5.676 1.00 89.19 89 VAL A CA 1
ATOM 674 C C . VAL A 1 89 ? 2.241 8.981 6.037 1.00 89.19 89 VAL A C 1
ATOM 676 O O . VAL A 1 89 ? 1.753 9.121 7.153 1.00 89.19 89 VAL A O 1
ATOM 679 N N . ALA A 1 90 ? 1.753 8.101 5.161 1.00 85.94 90 ALA A N 1
ATOM 680 C CA . ALA A 1 90 ? 0.544 7.317 5.420 1.00 85.94 90 ALA A CA 1
ATOM 681 C C . ALA A 1 90 ? 0.705 6.293 6.564 1.00 85.94 90 ALA A C 1
ATOM 683 O O . ALA A 1 90 ? -0.235 6.088 7.324 1.00 85.94 90 ALA A O 1
ATOM 684 N N . GLU A 1 91 ? 1.888 5.695 6.743 1.00 88.62 91 GLU A N 1
ATOM 685 C CA . GLU A 1 91 ? 2.225 4.862 7.910 1.00 88.62 91 GLU A CA 1
ATOM 686 C C . GLU A 1 91 ? 2.155 5.689 9.212 1.00 88.62 91 GLU A C 1
ATOM 688 O O . GLU A 1 91 ? 1.606 5.232 10.217 1.00 88.62 91 GLU A O 1
ATOM 693 N N . THR A 1 92 ? 2.631 6.941 9.183 1.00 92.62 92 THR A N 1
ATOM 694 C CA . THR A 1 92 ? 2.567 7.871 10.325 1.00 92.62 92 THR A CA 1
ATOM 695 C C . THR A 1 92 ? 1.137 8.332 10.616 1.00 92.62 92 THR A C 1
ATOM 697 O O . THR A 1 92 ? 0.709 8.291 11.770 1.00 92.62 92 THR A O 1
ATOM 700 N N . GLU A 1 93 ? 0.374 8.732 9.594 1.00 90.38 93 GLU A N 1
ATOM 701 C CA . GLU A 1 93 ? -1.044 9.082 9.739 1.00 90.38 93 GLU A CA 1
ATOM 702 C C . GLU A 1 93 ? -1.859 7.895 10.259 1.00 90.38 93 GLU A C 1
ATOM 704 O O . GLU A 1 93 ? -2.680 8.062 11.162 1.00 90.38 93 GLU A O 1
ATOM 709 N N . ASN A 1 94 ? -1.617 6.688 9.732 1.00 92.75 94 ASN A N 1
ATOM 710 C CA . ASN A 1 94 ? -2.314 5.497 10.191 1.00 92.75 94 ASN A CA 1
ATOM 711 C C . ASN A 1 94 ? -2.029 5.208 11.665 1.00 92.75 94 ASN A C 1
ATOM 713 O O . ASN A 1 94 ? -2.953 4.838 12.376 1.00 92.75 94 ASN A O 1
ATOM 717 N N . ARG A 1 95 ? -0.803 5.422 12.160 1.00 92.88 95 ARG A N 1
ATOM 718 C CA . ARG A 1 95 ? -0.518 5.264 13.594 1.00 92.88 95 ARG A CA 1
ATOM 719 C C . ARG A 1 95 ? -1.399 6.183 14.451 1.00 92.88 95 ARG A C 1
ATOM 721 O O . ARG A 1 95 ? -1.989 5.719 15.419 1.00 92.88 95 ARG A O 1
ATOM 728 N N . VAL A 1 96 ? -1.553 7.453 14.065 1.00 94.88 96 VAL A N 1
ATOM 729 C CA . VAL A 1 96 ? -2.387 8.426 14.803 1.00 94.88 96 VAL A CA 1
ATOM 730 C C . VAL A 1 96 ? -3.890 8.126 14.667 1.00 94.88 96 VAL A C 1
ATOM 732 O O . VAL A 1 96 ? -4.646 8.323 15.620 1.00 94.88 96 VAL A O 1
ATOM 735 N N . ARG A 1 97 ? -4.337 7.604 13.515 1.00 95.19 97 ARG A N 1
ATOM 736 C CA . ARG A 1 97 ? -5.707 7.088 13.326 1.00 95.19 97 ARG A CA 1
ATOM 737 C C . ARG A 1 97 ? -5.962 5.807 14.130 1.00 95.19 97 ARG A C 1
ATOM 739 O O . ARG A 1 97 ? -7.035 5.651 14.702 1.00 95.19 97 ARG A O 1
ATOM 746 N N . GLY A 1 98 ? -4.975 4.922 14.219 1.00 95.00 98 GLY A N 1
ATOM 747 C CA . GLY A 1 98 ? -5.039 3.670 14.969 1.00 95.00 98 GLY A CA 1
ATOM 748 C C . GLY A 1 98 ? -5.115 3.879 16.483 1.00 95.00 98 GLY A C 1
ATOM 749 O O . GLY A 1 98 ? -5.785 3.115 17.168 1.00 95.00 98 GLY A O 1
ATOM 750 N N . GLU A 1 99 ? -4.522 4.956 17.005 1.00 95.25 99 GLU A N 1
ATOM 751 C CA . GLU A 1 99 ? -4.748 5.397 18.390 1.00 95.25 99 GLU A CA 1
ATOM 752 C C . GLU A 1 99 ? -6.235 5.707 18.652 1.00 95.25 99 GLU A C 1
ATOM 754 O O . GLU A 1 99 ? -6.777 5.230 19.641 1.00 95.25 99 GLU A O 1
ATOM 759 N N . LEU A 1 100 ? -6.927 6.416 17.745 1.00 95.62 100 LEU A N 1
ATOM 760 C CA . LEU A 1 100 ? -8.375 6.665 17.869 1.00 95.62 100 LEU A CA 1
ATOM 761 C C . LEU A 1 100 ? -9.197 5.365 17.781 1.00 95.62 100 LEU A C 1
ATOM 763 O O . LEU A 1 100 ? -10.151 5.197 18.536 1.00 95.62 100 LEU A O 1
ATOM 767 N N . VAL A 1 101 ? -8.827 4.431 16.898 1.00 95.88 101 VAL A N 1
ATOM 768 C CA . VAL A 1 101 ? -9.472 3.103 16.834 1.00 95.88 101 VAL A CA 1
ATOM 769 C C . VAL A 1 101 ? -9.290 2.347 18.157 1.00 95.88 101 VAL A C 1
ATOM 771 O O . VAL A 1 101 ? -10.242 1.750 18.651 1.00 95.88 101 VAL A O 1
ATOM 774 N N . ASN A 1 102 ? -8.110 2.419 18.776 1.00 95.62 102 ASN A N 1
ATOM 775 C CA . ASN A 1 102 ? -7.866 1.808 20.082 1.00 95.62 102 ASN A CA 1
ATOM 776 C C . ASN A 1 102 ? -8.628 2.498 21.226 1.00 95.62 102 ASN A C 1
ATOM 778 O O . ASN A 1 102 ? -9.154 1.793 22.087 1.00 95.62 102 ASN A O 1
ATOM 782 N N . ASP A 1 103 ? -8.760 3.828 21.222 1.00 94.12 103 ASP A N 1
ATOM 783 C CA . ASP A 1 103 ? -9.604 4.553 22.187 1.00 94.12 103 ASP A CA 1
ATOM 784 C C . ASP A 1 103 ? -11.075 4.103 22.085 1.00 94.12 103 ASP A C 1
ATOM 786 O O . ASP A 1 103 ? -11.708 3.805 23.100 1.00 94.12 103 ASP A O 1
ATOM 790 N N . LEU A 1 104 ? -11.603 3.992 20.858 1.00 94.38 104 LEU A N 1
ATOM 791 C CA . LEU A 1 104 ? -12.970 3.532 20.580 1.00 94.38 104 LEU A CA 1
ATOM 792 C C . LEU A 1 104 ? -13.210 2.091 21.057 1.00 94.38 104 LEU A C 1
ATOM 794 O O . LEU A 1 104 ? -14.229 1.812 21.685 1.00 94.38 104 LEU A O 1
ATOM 798 N N . LEU A 1 105 ? -12.268 1.181 20.795 1.00 93.75 105 LEU A N 1
ATOM 799 C CA . LEU A 1 105 ? -12.356 -0.217 21.237 1.00 93.75 105 LEU A CA 1
ATOM 800 C C . LEU A 1 105 ? -12.206 -0.382 22.760 1.00 93.75 105 LEU A C 1
ATOM 802 O O . LEU A 1 105 ? -12.660 -1.386 23.304 1.00 93.75 105 LEU A O 1
ATOM 806 N N . THR A 1 106 ? -11.581 0.582 23.444 1.00 92.81 106 THR A N 1
ATOM 807 C CA . THR A 1 106 ? -11.294 0.498 24.885 1.00 92.81 106 THR A CA 1
ATOM 808 C C . THR A 1 106 ? -12.377 1.154 25.744 1.00 92.81 106 THR A C 1
ATOM 810 O O . THR A 1 106 ? -12.802 0.559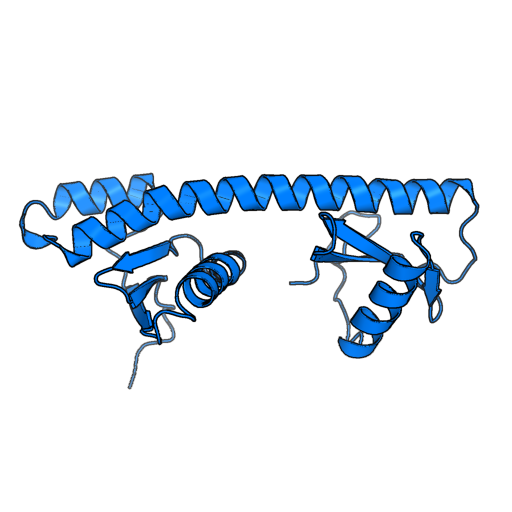 26.731 1.00 92.81 106 THR A O 1
ATOM 813 N N . ASP A 1 107 ? -12.810 2.379 25.416 1.00 87.62 107 ASP A N 1
ATOM 814 C CA . ASP A 1 107 ? -13.747 3.149 26.254 1.00 87.62 107 ASP A CA 1
ATOM 815 C C . ASP A 1 107 ? -14.508 4.241 25.463 1.00 87.62 107 ASP A C 1
ATOM 817 O O . ASP A 1 107 ? -14.553 5.412 25.853 1.00 87.62 107 ASP A O 1
ATOM 821 N N . ALA A 1 108 ? -15.133 3.871 24.333 1.00 82.31 108 ALA A N 1
ATOM 822 C CA . ALA A 1 108 ? -15.954 4.793 23.530 1.00 82.31 108 ALA A CA 1
ATOM 823 C C . ALA A 1 108 ? -17.053 5.519 24.337 1.00 82.31 108 ALA A C 1
ATOM 825 O O . ALA A 1 108 ? -17.431 6.645 24.008 1.00 82.31 108 ALA A O 1
ATOM 826 N N . GLY A 1 109 ? -17.561 4.890 25.404 1.00 83.50 109 GLY A N 1
ATOM 827 C CA . GLY A 1 109 ? -18.623 5.439 26.248 1.00 83.50 109 GLY A CA 1
ATOM 828 C C . GLY A 1 109 ? -18.195 6.616 27.131 1.00 83.50 109 GLY A C 1
ATOM 829 O O . GLY A 1 109 ? -19.045 7.428 27.495 1.00 83.50 109 GLY A O 1
ATOM 830 N N . ARG A 1 110 ? -16.902 6.753 27.464 1.00 84.00 110 ARG A N 1
ATOM 831 C CA . ARG A 1 110 ? -16.410 7.789 28.393 1.00 84.00 110 ARG A CA 1
ATOM 832 C C . ARG A 1 110 ? -16.621 9.215 27.896 1.00 84.00 110 ARG A C 1
ATOM 834 O O . ARG A 1 110 ? -16.930 10.095 28.698 1.00 84.00 110 ARG A O 1
ATOM 841 N N . ASN A 1 111 ? -16.373 9.471 26.612 1.00 88.00 111 ASN A N 1
ATOM 842 C CA . ASN A 1 111 ? -16.526 10.801 26.018 1.00 88.00 111 ASN A CA 1
ATOM 843 C C . ASN A 1 111 ? -16.698 10.711 24.486 1.00 88.00 111 ASN A C 1
ATOM 845 O O . ASN A 1 111 ? -15.762 11.032 23.747 1.00 88.00 111 ASN A O 1
ATOM 849 N N . PRO A 1 112 ? -17.872 10.275 23.993 1.00 90.50 112 PRO A N 1
ATOM 850 C CA . PRO A 1 112 ? -18.097 10.071 22.562 1.00 90.50 112 PRO A CA 1
ATOM 851 C C . PRO A 1 112 ? -17.897 11.356 21.746 1.00 90.50 112 PRO A C 1
ATOM 853 O O . PRO A 1 112 ? -17.237 11.314 20.715 1.00 90.50 112 PRO A O 1
ATOM 856 N N . GLY A 1 113 ? -18.353 12.516 22.238 1.00 92.69 113 GLY A N 1
ATOM 857 C CA . GLY A 1 113 ? -18.185 13.795 21.535 1.00 92.69 113 GLY A CA 1
ATOM 858 C C . GLY A 1 113 ? -16.719 14.182 21.302 1.00 92.69 113 GL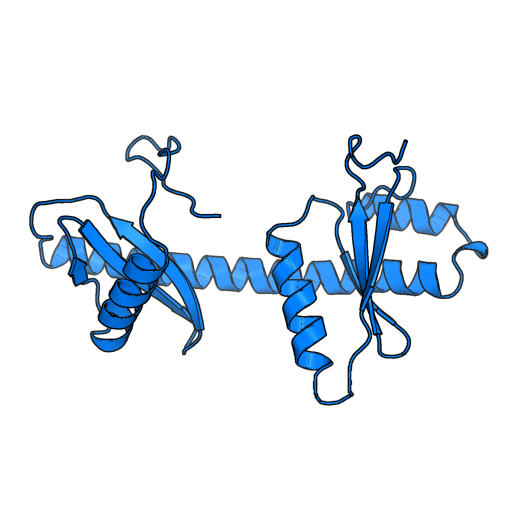Y A C 1
ATOM 859 O O . GLY A 1 113 ? -16.371 14.644 20.219 1.00 92.69 113 GLY A O 1
ATOM 860 N N . LEU A 1 114 ? -15.829 13.927 22.273 1.00 92.81 114 LEU A N 1
ATOM 861 C CA . LEU A 1 114 ? -14.385 14.141 22.102 1.00 92.81 114 LEU A CA 1
ATOM 862 C C . LEU A 1 114 ? -13.768 13.185 21.068 1.00 92.81 114 LEU A C 1
ATOM 864 O O . LEU A 1 114 ? -12.818 13.566 20.378 1.00 92.81 114 LEU A O 1
ATOM 868 N N . LEU A 1 115 ? -14.295 11.963 20.955 1.00 94.12 115 LEU A N 1
ATOM 869 C CA . LEU A 1 115 ? -13.847 10.973 19.975 1.00 94.12 115 LEU A CA 1
ATOM 870 C C . LEU A 1 115 ? -14.339 11.320 18.563 1.00 94.12 115 LEU A C 1
ATOM 872 O O . LEU A 1 115 ? -13.524 11.284 17.647 1.00 94.12 115 LEU A O 1
ATOM 876 N N . THR A 1 116 ? -15.591 11.760 18.389 1.00 94.94 116 THR A N 1
ATOM 877 C CA . THR A 1 116 ? -16.118 12.311 17.120 1.00 94.94 116 THR A CA 1
ATOM 878 C C . THR A 1 116 ? -15.285 13.503 16.643 1.00 94.94 116 THR A C 1
ATOM 880 O O . THR A 1 116 ? -14.768 13.509 15.527 1.00 94.94 116 THR A O 1
ATOM 883 N N . GLU A 1 117 ? -15.023 14.461 17.534 1.00 95.56 117 GLU A N 1
ATOM 884 C CA . GLU A 1 117 ? -14.131 15.600 17.289 1.00 95.56 117 GLU A CA 1
ATOM 885 C C . GLU A 1 117 ? -12.695 15.178 16.914 1.00 95.56 117 GLU A C 1
ATOM 887 O O . GLU A 1 117 ? -12.076 15.753 16.013 1.00 95.56 117 GLU A O 1
ATOM 892 N N . ARG A 1 118 ? -12.136 14.150 17.573 1.00 94.56 118 ARG A N 1
ATOM 893 C CA . ARG A 1 118 ? -10.835 13.564 17.194 1.00 94.56 118 ARG A CA 1
ATOM 894 C C . ARG A 1 118 ? -10.910 12.874 15.825 1.00 94.56 118 ARG A C 1
ATOM 896 O O . ARG A 1 118 ? -9.950 12.981 15.066 1.00 94.56 118 ARG A O 1
ATOM 903 N N . GLY A 1 119 ? -12.031 12.236 15.500 1.00 95.12 119 GLY A N 1
ATOM 904 C CA . GLY A 1 119 ? -12.326 11.623 14.208 1.00 95.12 119 GLY A CA 1
ATOM 905 C C . GLY A 1 119 ? -12.250 12.626 13.065 1.00 95.12 119 GLY A C 1
ATOM 906 O O . GLY A 1 119 ? -11.384 12.484 12.198 1.00 95.12 119 GLY A O 1
ATOM 907 N N . HIS A 1 120 ? -13.067 13.684 13.094 1.00 94.94 120 HIS A N 1
ATOM 908 C CA . HIS A 1 120 ? -13.097 14.683 12.019 1.00 94.94 120 HIS A CA 1
ATOM 909 C C . HIS A 1 120 ? -11.716 15.311 11.769 1.00 94.94 120 HIS A C 1
ATOM 911 O O . HIS A 1 120 ? -11.293 15.425 10.617 1.00 94.94 120 HIS A O 1
ATOM 917 N N . ARG A 1 121 ? -10.949 15.627 12.827 1.00 94.94 121 ARG A N 1
ATOM 918 C CA . ARG A 1 121 ? -9.568 16.146 12.698 1.00 94.94 121 ARG A CA 1
ATOM 919 C C . ARG A 1 121 ? -8.577 15.162 12.063 1.00 94.94 121 ARG A C 1
ATOM 921 O O . ARG A 1 121 ? -7.546 15.595 11.556 1.00 94.94 121 ARG A O 1
ATOM 928 N N . LEU A 1 122 ? -8.866 13.862 12.088 1.00 94.19 122 LEU A N 1
ATOM 929 C CA . LEU A 1 122 ? -8.066 12.806 11.455 1.00 94.19 122 LEU A CA 1
ATOM 930 C C . LEU A 1 122 ? -8.643 12.337 10.104 1.00 94.19 122 LEU A C 1
ATOM 932 O O . LEU A 1 122 ? -8.049 11.470 9.451 1.00 94.19 122 LEU A O 1
ATOM 936 N N . GLY A 1 123 ? -9.761 12.928 9.667 1.00 93.38 123 GLY A N 1
ATOM 937 C CA . GLY A 1 123 ? -10.480 12.588 8.438 1.00 93.38 123 GLY A CA 1
ATOM 938 C C . GLY A 1 123 ? -11.424 11.387 8.558 1.00 93.38 123 GLY A C 1
ATOM 939 O O . GLY A 1 123 ? -11.793 10.831 7.530 1.00 93.38 123 GLY A O 1
ATOM 940 N N . ILE A 1 124 ? -11.783 10.971 9.778 1.00 94.69 124 ILE A N 1
ATOM 941 C CA . ILE A 1 124 ? -12.678 9.838 10.062 1.00 94.69 124 ILE A CA 1
ATOM 942 C C . ILE A 1 124 ? -14.012 10.379 10.584 1.00 94.69 124 ILE A C 1
ATOM 944 O O . ILE A 1 124 ? -14.087 10.881 11.702 1.00 94.69 124 ILE A O 1
ATOM 948 N N . ASP A 1 125 ? -15.063 10.286 9.777 1.00 93.62 125 ASP A N 1
ATOM 949 C CA . ASP A 1 125 ? -16.403 10.739 10.154 1.00 93.62 125 ASP A CA 1
ATOM 950 C C . ASP A 1 125 ? -17.144 9.669 10.972 1.00 93.62 125 ASP A C 1
ATOM 952 O O . ASP A 1 125 ? -17.823 8.807 10.419 1.00 93.62 125 ASP A O 1
ATOM 956 N N . LEU A 1 126 ? -17.004 9.715 12.299 1.00 92.62 126 LEU A N 1
ATOM 957 C CA . LEU A 1 126 ? -17.635 8.745 13.202 1.00 92.62 126 LEU A CA 1
ATOM 958 C C . LEU A 1 126 ? -19.167 8.885 13.305 1.00 92.62 126 LEU A C 1
ATOM 960 O O . LEU A 1 126 ? -19.794 8.041 13.943 1.00 92.62 126 LEU A O 1
ATOM 964 N N . GLU A 1 127 ? -19.776 9.905 12.688 1.00 91.81 127 GLU A N 1
ATOM 965 C CA . GLU A 1 127 ? -21.238 10.022 12.583 1.00 91.81 127 GLU A CA 1
ATOM 966 C C . GLU A 1 127 ? -21.789 9.248 11.367 1.00 91.81 127 GLU A C 1
ATOM 968 O O . GLU A 1 127 ? -22.955 8.846 11.360 1.00 91.81 127 GLU A O 1
ATOM 973 N N . SER A 1 128 ? -20.943 8.962 10.369 1.00 91.19 128 SER A N 1
ATOM 974 C CA . SER A 1 128 ? -21.273 8.103 9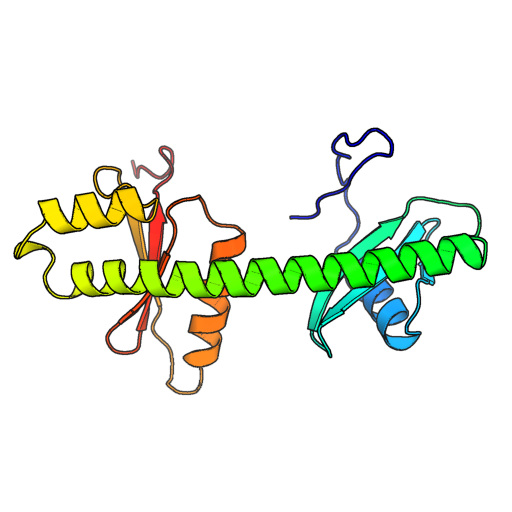.225 1.00 91.19 128 SER A CA 1
ATOM 975 C C . SER A 1 128 ? -21.096 6.603 9.533 1.00 91.19 128 SER A C 1
ATOM 977 O O . SER A 1 128 ? -20.190 6.222 10.282 1.00 91.19 128 SER A O 1
ATOM 979 N N . PRO A 1 129 ? -21.880 5.699 8.906 1.00 92.31 129 PRO A N 1
ATOM 980 C CA . PRO A 1 129 ? -21.715 4.254 9.069 1.00 92.31 129 PRO A CA 1
ATOM 981 C C . PRO A 1 129 ? -20.323 3.746 8.657 1.00 92.31 129 PRO A C 1
ATOM 983 O O . PRO A 1 129 ? -19.810 4.066 7.584 1.00 92.31 129 PRO A O 1
ATOM 986 N N . HIS A 1 130 ? -19.735 2.894 9.497 1.00 92.44 130 HIS A N 1
ATOM 987 C CA . HIS A 1 130 ? -18.421 2.289 9.287 1.00 92.44 130 HIS A CA 1
ATOM 988 C C . HIS A 1 130 ? -18.482 0.766 9.432 1.00 92.44 130 HIS A C 1
ATOM 990 O O . HIS A 1 130 ? -19.226 0.235 10.256 1.00 92.44 130 HIS A O 1
ATOM 996 N N . LEU A 1 131 ? -17.654 0.065 8.657 1.00 94.25 131 LEU A N 1
ATOM 997 C CA . LEU A 1 131 ? -17.405 -1.366 8.804 1.00 94.25 131 LEU A CA 1
ATOM 998 C C . LEU A 1 131 ? -16.139 -1.566 9.644 1.00 94.25 131 LEU A C 1
ATOM 1000 O O . LEU A 1 131 ? -15.098 -0.959 9.378 1.00 94.25 131 LEU A O 1
ATOM 1004 N N . VAL A 1 132 ? -16.229 -2.449 10.639 1.00 94.69 132 VAL A N 1
ATOM 1005 C CA . VAL A 1 132 ? -15.093 -2.886 11.459 1.00 94.69 132 VAL A CA 1
ATOM 1006 C C . VAL A 1 132 ? -14.744 -4.315 11.061 1.00 94.69 132 VAL A C 1
ATOM 1008 O O . VAL A 1 132 ? -15.540 -5.232 11.251 1.00 94.69 132 VAL A O 1
ATOM 1011 N N . LEU A 1 133 ? -13.552 -4.506 10.502 1.00 94.50 133 LEU A N 1
ATOM 1012 C CA . LEU A 1 133 ? -13.021 -5.815 10.130 1.00 94.50 133 LEU A CA 1
ATOM 1013 C C . LEU A 1 133 ? -11.953 -6.204 11.155 1.00 94.50 133 LEU A C 1
ATOM 1015 O O . LEU A 1 133 ? -10.998 -5.457 11.362 1.00 94.50 133 LEU A O 1
ATOM 1019 N N . VAL A 1 134 ? -12.096 -7.371 11.783 1.00 95.62 134 VAL A N 1
ATOM 1020 C CA . VAL A 1 134 ? -11.128 -7.902 12.756 1.00 95.62 134 VAL A CA 1
ATOM 1021 C C . VAL A 1 134 ? -10.482 -9.157 12.182 1.00 95.62 134 VAL A C 1
ATOM 1023 O O . VAL A 1 134 ? -11.180 -10.077 11.758 1.00 95.62 134 VAL A O 1
ATOM 1026 N N . ALA A 1 135 ? -9.153 -9.199 12.177 1.00 94.94 135 ALA A N 1
ATOM 1027 C CA . ALA A 1 135 ? -8.362 -10.334 11.725 1.00 94.94 135 ALA A CA 1
ATOM 1028 C C . ALA A 1 135 ? -7.359 -10.739 12.817 1.00 94.94 135 ALA A C 1
ATOM 1030 O O . ALA A 1 135 ? -6.420 -10.003 13.116 1.00 94.94 135 ALA A O 1
ATOM 1031 N N . ASP A 1 136 ? -7.553 -11.919 13.404 1.00 94.00 136 ASP A N 1
ATOM 1032 C CA . ASP A 1 136 ? -6.573 -12.558 14.290 1.00 94.00 136 ASP A CA 1
ATOM 1033 C C . ASP A 1 136 ? -5.692 -13.541 13.502 1.00 94.00 136 ASP A C 1
ATOM 1035 O O . ASP A 1 136 ? -6.061 -14.026 12.427 1.00 94.00 136 ASP A O 1
ATOM 1039 N N . THR A 1 137 ? -4.494 -13.818 14.013 1.00 94.06 137 THR A N 1
ATOM 1040 C CA . THR A 1 137 ? -3.554 -14.756 13.404 1.00 94.06 137 THR A CA 1
ATOM 1041 C C . THR A 1 137 ? -2.518 -15.265 14.408 1.00 94.06 137 THR A C 1
ATOM 1043 O O . THR A 1 137 ? -2.293 -14.669 15.466 1.00 94.06 137 THR A O 1
ATOM 1046 N N . VAL A 1 138 ? -1.856 -16.370 14.051 1.00 94.44 138 VAL A N 1
ATOM 1047 C CA . VAL A 1 138 ? -0.777 -16.968 14.852 1.00 94.44 138 VAL A CA 1
ATOM 1048 C C . VAL A 1 138 ? 0.351 -15.950 15.099 1.00 94.44 138 VAL A C 1
ATOM 1050 O O . VAL A 1 138 ? 0.601 -15.113 14.223 1.00 94.44 138 VAL A O 1
ATOM 1053 N N . PRO A 1 139 ? 1.043 -15.978 16.255 1.00 90.50 139 PRO A N 1
ATOM 1054 C CA . PRO A 1 139 ? 2.011 -14.940 16.627 1.00 90.50 139 PRO A CA 1
ATOM 1055 C C . PRO A 1 139 ? 3.061 -14.637 15.546 1.00 90.50 139 PRO A C 1
ATOM 1057 O O . PRO A 1 139 ? 3.372 -13.478 15.290 1.00 90.50 139 PRO A O 1
ATOM 1060 N N . GLU A 1 140 ? 3.522 -15.662 14.829 1.00 93.94 140 GLU A N 1
ATOM 1061 C CA . GLU A 1 140 ? 4.547 -15.614 13.775 1.00 93.94 140 GLU A CA 1
ATOM 1062 C C . GLU A 1 140 ? 4.049 -14.977 12.457 1.00 93.94 140 GLU A C 1
ATOM 1064 O O . GLU A 1 140 ? 4.775 -14.898 11.455 1.00 93.94 140 GLU A O 1
ATOM 1069 N N . ALA A 1 141 ? 2.785 -14.555 12.409 1.00 93.19 141 ALA A N 1
ATOM 1070 C CA . ALA A 1 141 ? 2.152 -13.896 11.273 1.00 93.19 141 ALA A CA 1
ATOM 1071 C C . ALA A 1 141 ? 1.671 -12.464 11.573 1.00 93.19 141 ALA A C 1
ATOM 1073 O O . ALA A 1 141 ? 1.316 -11.764 10.624 1.00 93.19 141 ALA A O 1
ATOM 1074 N N . ARG A 1 142 ? 1.705 -11.998 12.831 1.00 90.44 142 ARG A N 1
ATOM 1075 C CA . ARG A 1 142 ? 1.133 -10.700 13.245 1.00 90.44 142 ARG A CA 1
ATOM 1076 C C . ARG A 1 142 ? 1.762 -9.507 12.527 1.00 90.44 142 ARG A C 1
ATOM 1078 O O . ARG A 1 142 ? 1.053 -8.829 11.791 1.00 90.44 142 ARG A O 1
ATOM 1085 N N . ASP A 1 143 ? 3.084 -9.350 12.579 1.00 89.62 143 ASP A N 1
ATOM 1086 C CA . ASP A 1 143 ? 3.822 -8.286 11.872 1.00 89.62 143 ASP A CA 1
ATOM 1087 C C . ASP A 1 143 ? 3.506 -8.243 10.364 1.00 89.62 143 ASP A C 1
ATOM 1089 O O . ASP A 1 143 ? 3.446 -7.179 9.739 1.00 89.62 143 ASP A O 1
ATOM 1093 N N . ARG A 1 144 ? 3.293 -9.423 9.760 1.00 90.19 144 ARG A N 1
ATOM 1094 C CA . ARG A 1 144 ? 2.953 -9.578 8.337 1.00 90.19 144 ARG A CA 1
ATOM 1095 C C . ARG A 1 144 ? 1.499 -9.198 8.059 1.00 90.19 144 ARG A C 1
ATOM 1097 O O . ARG A 1 144 ? 1.240 -8.596 7.019 1.00 90.19 144 ARG A O 1
ATOM 1104 N N . LEU A 1 145 ? 0.578 -9.505 8.972 1.00 92.56 145 LEU A N 1
ATOM 1105 C CA . LEU A 1 145 ? -0.827 -9.107 8.897 1.00 92.56 145 LEU A CA 1
ATOM 1106 C C . LEU A 1 145 ? -0.993 -7.595 9.099 1.00 92.56 145 LEU A C 1
ATOM 1108 O O . LEU A 1 145 ? -1.639 -6.960 8.269 1.00 92.56 145 LEU A O 1
ATOM 1112 N N . GLY A 1 146 ? -0.347 -7.000 10.108 1.00 90.44 146 GLY A N 1
ATOM 1113 C CA . GLY A 1 146 ? -0.325 -5.547 10.318 1.00 90.44 146 GLY A CA 1
ATOM 1114 C C . GLY A 1 146 ? 0.271 -4.814 9.110 1.00 90.44 146 GLY A C 1
ATOM 1115 O O . GLY A 1 146 ? -0.344 -3.905 8.551 1.00 90.44 146 GLY A O 1
ATOM 1116 N N . SER A 1 147 ? 1.406 -5.303 8.595 1.00 87.06 147 SER A N 1
ATOM 1117 C CA . SER A 1 147 ? 1.999 -4.806 7.343 1.00 87.06 147 SER A CA 1
ATOM 1118 C C . SER A 1 147 ? 1.062 -4.934 6.135 1.00 87.06 147 SER A C 1
ATOM 1120 O O . SER A 1 147 ? 1.057 -4.056 5.272 1.00 87.06 147 SER A O 1
ATOM 1122 N N . ALA A 1 148 ? 0.277 -6.012 6.033 1.00 88.50 148 ALA A N 1
ATOM 1123 C CA . ALA A 1 148 ? -0.688 -6.208 4.951 1.00 88.50 148 ALA A CA 1
ATOM 1124 C C . ALA A 1 148 ? -1.920 -5.296 5.089 1.00 88.50 148 ALA A C 1
ATOM 1126 O O . ALA A 1 148 ? -2.377 -4.749 4.087 1.00 88.50 148 ALA A O 1
ATOM 1127 N N . ALA A 1 149 ? -2.413 -5.073 6.309 1.00 90.81 149 ALA A N 1
ATOM 1128 C CA . ALA A 1 149 ? -3.517 -4.161 6.595 1.00 90.81 149 ALA A CA 1
ATOM 1129 C C . ALA A 1 149 ? -3.142 -2.706 6.276 1.00 90.81 149 ALA A C 1
ATOM 1131 O O . ALA A 1 149 ? -3.859 -2.036 5.535 1.00 90.81 149 ALA A O 1
ATOM 1132 N N . VAL A 1 150 ? -1.964 -2.243 6.708 1.00 86.50 150 VAL A N 1
ATOM 1133 C CA . VAL A 1 150 ? -1.463 -0.906 6.343 1.00 86.50 150 VAL A CA 1
ATOM 1134 C C . VAL A 1 150 ? -1.260 -0.781 4.827 1.00 86.50 150 VAL A C 1
ATOM 1136 O O . VAL A 1 150 ? -1.609 0.246 4.250 1.00 86.50 150 VAL A O 1
ATOM 1139 N N . ARG A 1 151 ? -0.789 -1.833 4.137 1.00 83.19 151 ARG A N 1
ATOM 1140 C CA . ARG A 1 151 ? -0.717 -1.865 2.659 1.00 83.19 151 ARG A CA 1
ATOM 1141 C C . ARG A 1 151 ? -2.091 -1.794 1.985 1.00 83.19 151 ARG A C 1
ATOM 1143 O O . ARG A 1 151 ? -2.196 -1.174 0.929 1.00 83.19 151 ARG A O 1
ATOM 1150 N N . HIS A 1 152 ? -3.126 -2.397 2.570 1.00 84.56 152 HIS A N 1
ATOM 1151 C CA . HIS A 1 152 ? -4.496 -2.355 2.050 1.00 84.56 152 HIS A CA 1
ATOM 1152 C C . HIS A 1 152 ? -5.058 -0.922 2.052 1.00 84.56 152 HIS A C 1
ATOM 1154 O O . HIS A 1 152 ? -5.631 -0.497 1.048 1.00 84.56 152 HIS A O 1
ATOM 1160 N N . LEU A 1 153 ? -4.791 -0.146 3.113 1.00 84.50 153 LEU A N 1
ATOM 1161 C CA . LEU A 1 153 ? -5.270 1.237 3.262 1.00 84.50 153 LEU A CA 1
ATOM 1162 C C . LEU A 1 153 ? -4.870 2.176 2.112 1.00 84.50 153 LEU A C 1
ATOM 1164 O O . LEU A 1 153 ? -5.629 3.085 1.787 1.00 84.50 153 LEU A O 1
ATOM 1168 N N . PHE A 1 154 ? -3.743 1.937 1.429 1.00 76.69 154 PHE A N 1
ATOM 1169 C CA . PHE A 1 154 ? -3.330 2.724 0.252 1.00 76.69 154 PHE A CA 1
ATOM 1170 C C . PHE A 1 154 ? -4.278 2.598 -0.960 1.00 76.69 154 PHE A C 1
ATOM 1172 O O . PHE A 1 154 ? -4.106 3.319 -1.946 1.00 76.69 154 PHE A O 1
ATOM 1179 N N . GLY A 1 155 ? -5.249 1.678 -0.921 1.00 73.88 155 GLY A N 1
ATOM 1180 C CA . GLY A 1 155 ? -6.345 1.565 -1.888 1.00 73.88 155 GLY A CA 1
ATOM 1181 C C . GLY A 1 155 ? -7.749 1.720 -1.286 1.00 73.88 155 GLY A C 1
ATOM 1182 O O . GLY A 1 155 ? -8.725 1.589 -2.025 1.00 73.88 155 GLY A O 1
ATOM 1183 N N . SER A 1 156 ? -7.867 1.966 0.021 1.00 83.25 156 SER A N 1
ATOM 1184 C CA . SER A 1 156 ? -9.147 2.099 0.730 1.00 83.25 156 SER A CA 1
ATOM 1185 C C . SER A 1 156 ? -9.727 3.524 0.618 1.00 83.25 156 SER A C 1
ATOM 1187 O O . SER A 1 156 ? -9.015 4.450 0.220 1.00 83.25 156 SER A O 1
ATOM 1189 N N . PRO A 1 157 ? -11.017 3.741 0.951 1.00 85.31 157 PRO A N 1
ATOM 1190 C CA . PRO A 1 157 ? -11.601 5.083 1.015 1.00 85.31 157 PRO A CA 1
ATOM 1191 C C . PRO A 1 157 ? -10.876 6.004 2.010 1.00 85.31 157 PRO A C 1
ATOM 1193 O O . PRO A 1 157 ? -10.334 5.542 3.018 1.00 85.31 157 PRO A O 1
ATOM 1196 N N . ALA A 1 158 ? -10.921 7.317 1.771 1.00 85.56 158 ALA A N 1
ATOM 1197 C CA . ALA A 1 158 ? -10.509 8.304 2.771 1.00 85.56 158 ALA A CA 1
ATOM 1198 C C . ALA A 1 158 ? -11.324 8.120 4.067 1.00 85.56 158 ALA A C 1
ATOM 1200 O O . ALA A 1 158 ? -12.501 7.779 4.001 1.00 85.56 158 ALA A O 1
ATOM 1201 N N . GLY A 1 159 ? -10.688 8.297 5.227 1.00 89.44 159 GLY A N 1
ATOM 1202 C CA . GLY A 1 159 ? -11.273 7.963 6.535 1.00 89.44 159 GLY A CA 1
ATOM 1203 C C . GLY A 1 159 ? -11.057 6.516 6.994 1.00 89.44 159 GLY A C 1
ATOM 1204 O O . GLY A 1 159 ? -11.419 6.177 8.114 1.00 89.44 159 GLY A O 1
ATOM 1205 N N . SER A 1 160 ? -10.409 5.672 6.185 1.00 93.25 160 SER A N 1
ATOM 1206 C CA . SER A 1 160 ? -9.997 4.330 6.621 1.00 93.25 160 SER A CA 1
ATOM 1207 C C . SER A 1 160 ? -8.785 4.363 7.569 1.00 93.25 160 SER A C 1
ATOM 1209 O O . SER A 1 160 ? -7.896 5.209 7.432 1.00 93.25 160 SER A O 1
ATOM 1211 N N . ALA A 1 161 ? -8.716 3.406 8.496 1.00 95.44 161 ALA A N 1
ATOM 1212 C CA . ALA A 1 161 ? -7.661 3.271 9.501 1.00 95.44 161 ALA A CA 1
ATOM 1213 C C . ALA A 1 161 ? -7.389 1.804 9.878 1.00 95.44 161 ALA A C 1
ATOM 1215 O O . ALA A 1 161 ? -8.259 0.947 9.737 1.00 95.44 161 ALA A O 1
ATOM 1216 N N . SER A 1 162 ? -6.200 1.522 10.417 1.00 95.56 162 SER A N 1
ATOM 1217 C CA . SER A 1 162 ? -5.838 0.230 11.007 1.00 95.56 162 SER A CA 1
ATOM 1218 C C . SER A 1 162 ? -5.137 0.398 12.353 1.00 95.56 162 SER A C 1
ATOM 1220 O O . SER A 1 162 ? -4.260 1.252 12.498 1.00 95.56 162 SER A O 1
ATOM 1222 N N . ALA A 1 163 ? -5.495 -0.456 13.308 1.00 95.56 163 ALA A N 1
ATOM 1223 C CA . ALA A 1 163 ? -4.854 -0.592 14.610 1.00 95.56 163 ALA A CA 1
ATOM 1224 C C . ALA A 1 163 ? -4.556 -2.064 14.917 1.00 95.56 163 ALA A C 1
ATOM 1226 O O . ALA A 1 163 ? -5.204 -2.965 14.387 1.00 95.56 163 ALA A O 1
ATOM 1227 N N . GLU A 1 164 ? -3.626 -2.302 15.835 1.00 94.19 164 GLU A N 1
ATOM 1228 C CA . GLU A 1 164 ? -3.534 -3.573 16.554 1.00 94.19 164 GLU A CA 1
ATOM 1229 C C . GLU A 1 164 ? -4.228 -3.421 17.910 1.00 94.19 164 GLU A C 1
ATOM 1231 O O . GLU A 1 164 ? -3.972 -2.456 18.637 1.00 94.19 164 GLU A O 1
ATOM 1236 N N . HIS A 1 165 ? -5.110 -4.368 18.236 1.00 94.19 165 HIS A N 1
ATOM 1237 C CA . HIS A 1 165 ? -5.890 -4.396 19.470 1.00 94.19 165 HIS A CA 1
ATOM 1238 C C . HIS A 1 165 ? -5.962 -5.828 20.012 1.00 94.19 165 HIS A C 1
ATOM 1240 O O . HIS A 1 165 ? -6.311 -6.755 19.284 1.00 94.19 165 HIS A O 1
ATOM 1246 N N . ALA A 1 166 ? -5.608 -6.027 21.286 1.00 91.31 166 ALA A N 1
ATOM 1247 C CA . ALA A 1 166 ? -5.594 -7.335 21.963 1.00 91.31 166 ALA A CA 1
ATOM 1248 C C . ALA A 1 166 ? -4.825 -8.475 21.236 1.00 91.31 166 ALA A C 1
ATOM 1250 O O . ALA A 1 166 ? -5.006 -9.649 21.553 1.00 91.31 166 ALA A O 1
ATOM 1251 N N . GLY A 1 167 ? -3.937 -8.146 20.288 1.00 90.00 167 GLY A N 1
ATOM 1252 C CA . GLY A 1 167 ? -3.183 -9.106 19.466 1.00 90.00 167 GLY A CA 1
ATOM 1253 C C . GLY A 1 167 ? -3.807 -9.436 18.103 1.00 90.00 167 GLY A C 1
ATOM 1254 O O . GLY A 1 167 ? -3.158 -10.121 17.313 1.00 90.00 167 GLY A O 1
ATOM 1255 N N . ALA A 1 168 ? -5.004 -8.922 17.811 1.00 94.12 168 ALA A N 1
ATOM 1256 C CA . ALA A 1 168 ? -5.626 -8.949 16.491 1.00 94.12 168 ALA A CA 1
ATOM 1257 C C . ALA A 1 168 ? -5.400 -7.619 15.748 1.00 94.12 168 ALA A C 1
ATOM 1259 O O . ALA A 1 168 ? -5.199 -6.567 16.360 1.00 94.12 168 ALA A O 1
ATOM 1260 N N . VAL A 1 169 ? -5.472 -7.655 14.418 1.00 96.12 169 VAL A N 1
ATOM 1261 C CA . VAL A 1 169 ? -5.460 -6.459 13.569 1.00 96.12 169 VAL A CA 1
ATOM 1262 C C . VAL A 1 169 ? -6.897 -6.033 13.298 1.00 96.12 169 VAL A C 1
ATOM 1264 O O . VAL A 1 169 ? -7.712 -6.824 12.822 1.00 96.12 169 VAL A O 1
ATOM 1267 N N . VAL A 1 170 ? -7.202 -4.770 13.578 1.00 96.44 170 VAL A N 1
ATOM 1268 C CA . VAL A 1 170 ? -8.499 -4.148 13.314 1.00 96.44 170 VAL A CA 1
ATOM 1269 C C . VAL A 1 170 ? -8.351 -3.151 12.169 1.00 96.44 170 VAL A C 1
ATOM 1271 O O . VAL A 1 170 ? -7.405 -2.362 12.125 1.00 96.44 170 VAL A O 1
ATOM 1274 N N . LEU A 1 171 ? -9.297 -3.184 11.236 1.00 95.75 171 LEU A N 1
ATOM 1275 C CA . LEU A 1 171 ? -9.488 -2.192 10.184 1.00 95.75 171 LEU A CA 1
ATOM 1276 C C . LEU A 1 171 ? -10.837 -1.505 10.404 1.00 95.75 171 LEU A C 1
ATOM 1278 O O . LEU A 1 171 ? -11.865 -2.172 10.507 1.00 95.75 171 LEU A O 1
ATOM 1282 N N . LEU A 1 172 ? -10.823 -0.177 10.435 1.00 95.50 172 LEU A N 1
ATOM 1283 C CA . LEU A 1 172 ? -12.008 0.669 10.372 1.00 95.50 172 LEU A CA 1
ATOM 1284 C C . LEU A 1 172 ? -12.072 1.248 8.955 1.00 95.50 172 LEU A C 1
ATOM 1286 O O . LEU A 1 172 ? -11.121 1.901 8.525 1.00 95.50 172 LEU A O 1
ATOM 1290 N N . VAL A 1 173 ? -13.158 1.010 8.221 1.00 94.44 173 VAL A N 1
ATOM 1291 C CA . VAL A 1 173 ? -13.366 1.576 6.875 1.00 94.44 173 VAL A CA 1
ATOM 1292 C C . VAL A 1 173 ? -14.767 2.186 6.772 1.00 94.44 173 VAL A C 1
ATOM 1294 O O . VAL A 1 173 ? -15.704 1.608 7.326 1.00 94.44 173 VAL A O 1
ATOM 1297 N N . PRO A 1 174 ? -14.961 3.322 6.078 1.00 92.88 174 PRO A N 1
ATOM 1298 C CA . PRO A 1 174 ? -16.302 3.841 5.819 1.00 92.88 174 PRO A CA 1
ATOM 1299 C C . PRO A 1 174 ? -17.127 2.816 5.039 1.00 92.88 174 PRO A C 1
ATOM 1301 O O . PRO A 1 174 ? -16.637 2.242 4.059 1.00 92.88 174 PRO A O 1
ATOM 1304 N N . ALA A 1 175 ? -18.374 2.588 5.452 1.00 88.25 175 ALA A N 1
ATOM 1305 C CA . ALA A 1 175 ? -19.290 1.752 4.686 1.00 88.25 175 ALA A CA 1
ATOM 1306 C C . ALA A 1 175 ? -19.644 2.461 3.370 1.00 88.25 175 ALA A C 1
ATOM 1308 O O . ALA A 1 175 ? -19.865 3.675 3.350 1.00 88.25 175 ALA A O 1
ATOM 1309 N N . ARG A 1 176 ? -19.729 1.725 2.254 1.00 70.06 176 ARG A N 1
ATOM 1310 C CA . ARG A 1 176 ? -20.359 2.284 1.052 1.00 70.06 176 ARG A CA 1
ATOM 1311 C C . ARG A 1 176 ? -21.869 2.270 1.247 1.00 70.06 176 ARG A C 1
ATOM 1313 O O . ARG A 1 176 ? -22.411 1.338 1.828 1.00 70.06 176 ARG A O 1
ATOM 1320 N N . ALA A 1 177 ? -22.556 3.267 0.692 1.00 57.28 177 ALA A N 1
ATOM 1321 C CA . ALA A 1 177 ? -24.018 3.363 0.749 1.00 57.28 177 ALA A CA 1
ATOM 1322 C C . ALA A 1 177 ? -24.756 2.187 0.063 1.00 57.28 177 ALA A C 1
ATOM 1324 O O . ALA A 1 177 ? -25.971 2.077 0.187 1.00 57.28 177 ALA A O 1
ATOM 1325 N N . GLU A 1 178 ? -24.027 1.323 -0.649 1.00 47.31 178 GLU A N 1
ATOM 1326 C CA . GLU A 1 178 ? -24.525 0.121 -1.326 1.00 47.31 178 GLU A CA 1
ATOM 1327 C C . GLU A 1 178 ? -24.386 -1.158 -0.470 1.00 47.31 178 GLU A C 1
ATOM 1329 O O . GLU A 1 178 ? -25.075 -2.136 -0.741 1.00 47.31 178 GLU A O 1
ATOM 1334 N N . ASP A 1 179 ? -23.568 -1.160 0.596 1.00 47.97 179 ASP A N 1
ATOM 1335 C CA . ASP A 1 179 ? -23.354 -2.317 1.494 1.00 47.97 179 ASP A CA 1
ATOM 1336 C C . ASP A 1 179 ? -24.483 -2.464 2.546 1.00 47.97 179 ASP A C 1
ATOM 1338 O O . ASP A 1 179 ? -24.247 -2.790 3.711 1.00 47.97 179 ASP A O 1
ATOM 1342 N N . GLN A 1 180 ? -25.732 -2.190 2.156 1.00 36.25 180 GLN A N 1
ATOM 1343 C CA . GLN A 1 180 ? -26.911 -2.301 3.017 1.00 36.25 180 GLN A CA 1
ATOM 1344 C C . GLN A 1 180 ? -27.592 -3.664 2.780 1.00 36.25 180 GLN A C 1
ATOM 1346 O O . GLN A 1 180 ? -28.218 -3.849 1.734 1.00 36.25 180 GLN A O 1
ATOM 1351 N N . PRO A 1 181 ? -27.466 -4.647 3.698 1.00 43.66 181 PRO A N 1
ATOM 1352 C CA . PRO A 1 181 ? -28.041 -5.972 3.493 1.00 43.66 181 PRO A CA 1
ATOM 1353 C C . PRO A 1 181 ? -29.575 -5.911 3.515 1.00 43.66 181 PRO A C 1
ATOM 1355 O O . PRO A 1 181 ? -30.164 -5.303 4.410 1.00 43.66 181 PRO A O 1
ATOM 1358 N N . SER A 1 182 ? -30.188 -6.540 2.507 1.00 39.28 182 SER A N 1
ATOM 1359 C CA . SER A 1 182 ? -31.643 -6.713 2.347 1.00 39.28 182 SER A CA 1
ATOM 1360 C C . SER A 1 182 ? -32.162 -7.946 3.083 1.00 39.28 182 SER A C 1
ATOM 1362 O O . SER A 1 182 ? -31.397 -8.934 3.152 1.00 39.28 182 SER A O 1
#

pLDDT: mean 85.86, std 14.87, range [36.25, 96.44]

Secondary structure (DSSP, 8-state):
----B-TTSPBP------HHHHHHHH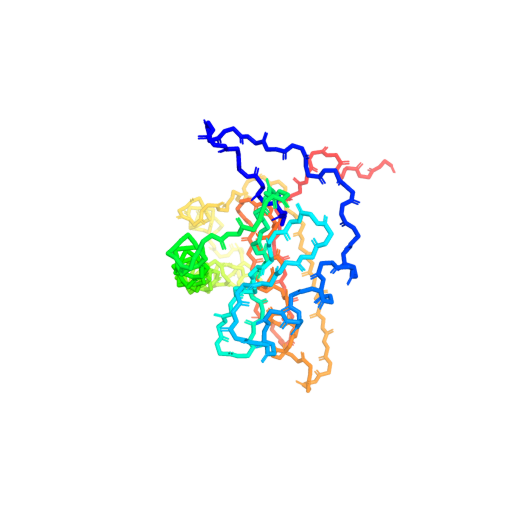HHHHHHTS-EEETTEEEEEEEETTEEEEEEEE--SSPPPHHHHHHHHHHHHHHHHHHHHHHHHHHHHHHHHHHHHHHHHHHTTS-HHHHHHHHHHHT--TTS-EEEEEE---GGGHHHHHHHHHHHHTTSPTT-EEEEETTEEEEEEEPPTT----

Radius of gyration: 20.85 Å; chains: 1; bounding box: 52×33×60 Å

Sequence (182 aa):
PLAAVRHDGGPVAADSMDARWLVAAADESRTAKRAVPRGGRWICAVLAGQELLAIMVLHRRAPLEDADRRLFERAGVVTGLLMLLRRTVAETENRVRGELVNDLLTDAGRNPGLLTERGHRLGIDLESPHLVLVADTVPEARDRLGSAAVRHLFGSPAGSASAEHAGAVVLLVPARAEDQPS